Protein AF-A0A946DHU1-F1 (afdb_monomer_lite)

Sequence (152 aa):
MKLNQPLNCHCSNDKPILLKGSNPLSPIICIDCKNPVSLENVNITNKLKALLGKWAQIYHSIFTLWSDSIEYKEWAKKQLLDETGEINIEGLELAQQLNESRKIYYWMFQDVSDKNYILPKHCPFCGASLELILNNDFRVCHPCKVAYPDKN

Structure (mmCIF, N/CA/C/O backbone):
data_AF-A0A946DHU1-F1
#
_entry.id   AF-A0A946DHU1-F1
#
loop_
_atom_site.group_PDB
_atom_site.id
_atom_site.type_symbol
_atom_site.label_atom_id
_atom_site.label_alt_id
_atom_site.label_comp_id
_atom_site.label_asym_id
_atom_site.label_entity_id
_atom_site.label_seq_id
_atom_site.pdbx_PDB_ins_code
_atom_site.Cartn_x
_atom_site.Cartn_y
_atom_site.Cartn_z
_atom_site.occupancy
_atom_site.B_iso_or_equiv
_atom_site.auth_seq_id
_atom_site.auth_comp_id
_atom_site.auth_asym_id
_atom_site.auth_atom_id
_atom_site.pdbx_PDB_model_num
ATOM 1 N N . MET A 1 1 ? -20.047 13.718 -19.238 1.00 36.75 1 MET A N 1
ATOM 2 C CA . MET A 1 1 ? -20.186 14.628 -18.081 1.00 36.75 1 MET A CA 1
ATOM 3 C C . MET A 1 1 ? -20.105 13.777 -16.814 1.00 36.75 1 MET A C 1
ATOM 5 O O . MET A 1 1 ? -21.098 13.166 -16.446 1.00 36.75 1 MET A O 1
ATOM 9 N N . LYS A 1 2 ? -18.911 13.587 -16.231 1.00 41.53 2 LYS A N 1
ATOM 10 C CA . LYS A 1 2 ? -18.771 12.843 -14.967 1.00 41.53 2 LYS A CA 1
ATOM 11 C C . LYS A 1 2 ? -18.999 13.841 -13.835 1.00 41.53 2 LYS A C 1
ATOM 13 O O . LYS A 1 2 ? -18.222 14.777 -13.699 1.00 41.53 2 LYS A O 1
ATOM 18 N N . LEU A 1 3 ? -20.103 13.681 -13.106 1.00 45.22 3 LEU A N 1
ATOM 19 C CA . LEU A 1 3 ? -20.374 14.425 -11.876 1.00 45.22 3 LEU A CA 1
ATOM 20 C C . LEU A 1 3 ? -19.160 14.305 -10.946 1.00 45.22 3 LEU A C 1
ATOM 22 O O . LEU A 1 3 ? -18.632 13.207 -10.774 1.00 45.22 3 LEU A O 1
ATOM 26 N N . ASN A 1 4 ? -18.724 15.449 -10.416 1.00 52.00 4 ASN A N 1
ATOM 27 C CA . ASN A 1 4 ? -17.573 15.626 -9.534 1.00 52.00 4 ASN A CA 1
ATOM 28 C C . ASN A 1 4 ? -17.502 14.515 -8.477 1.00 52.00 4 ASN A C 1
ATOM 30 O O . ASN A 1 4 ? -18.245 14.541 -7.496 1.00 52.00 4 ASN A O 1
ATOM 34 N N . GLN A 1 5 ? -16.609 13.542 -8.669 1.00 55.78 5 GLN A N 1
ATOM 35 C CA . GLN A 1 5 ? -16.250 12.643 -7.580 1.00 55.78 5 GLN A CA 1
ATOM 36 C C . GLN A 1 5 ? -15.588 13.496 -6.491 1.00 55.78 5 GLN A C 1
ATOM 38 O O . GLN A 1 5 ? -14.732 14.325 -6.812 1.00 55.78 5 GLN A O 1
ATOM 43 N N . PRO A 1 6 ? -15.997 13.356 -5.221 1.00 58.22 6 PRO A N 1
ATOM 44 C CA . PRO A 1 6 ? -15.388 14.124 -4.150 1.00 58.22 6 PRO A CA 1
ATOM 45 C C . PRO A 1 6 ? -13.895 13.787 -4.072 1.00 58.22 6 PRO A C 1
ATOM 47 O O . PRO A 1 6 ? -13.517 12.622 -4.145 1.00 58.22 6 PRO A O 1
ATOM 50 N N . LEU A 1 7 ? -13.052 14.811 -3.898 1.00 76.50 7 LEU A N 1
ATOM 51 C CA . LEU A 1 7 ? -11.594 14.663 -3.753 1.00 76.50 7 LEU A CA 1
ATOM 52 C C . LEU A 1 7 ? -11.201 13.820 -2.525 1.00 76.50 7 LEU A C 1
ATOM 54 O O . LEU A 1 7 ? -10.069 13.356 -2.437 1.00 76.50 7 LEU A O 1
ATOM 58 N N . ASN A 1 8 ? -12.142 13.613 -1.597 1.00 84.12 8 ASN A N 1
ATOM 59 C CA . ASN A 1 8 ? -11.964 12.884 -0.349 1.00 84.12 8 ASN A CA 1
ATOM 60 C C . ASN A 1 8 ? -13.051 11.817 -0.149 1.00 84.12 8 ASN A C 1
ATOM 62 O O . ASN A 1 8 ? -14.167 11.896 -0.667 1.00 84.12 8 ASN A O 1
ATOM 66 N N . CYS A 1 9 ? -12.715 10.807 0.645 1.00 91.00 9 CYS A N 1
ATOM 67 C CA . CYS A 1 9 ? -13.627 9.771 1.102 1.00 91.00 9 CYS A CA 1
ATOM 68 C C . CYS A 1 9 ? -14.608 10.300 2.163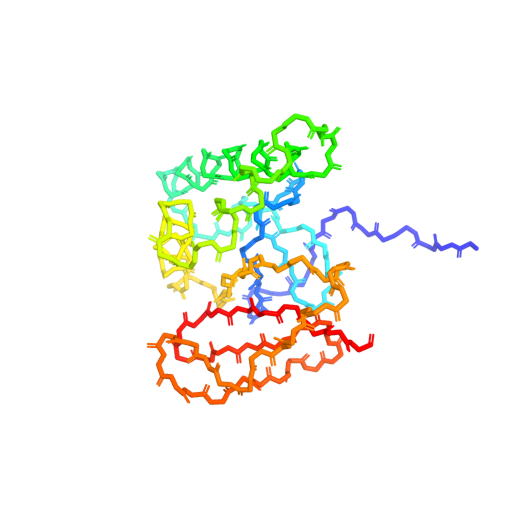 1.00 91.00 9 CYS A C 1
ATOM 70 O O . CYS A 1 9 ? -14.194 10.895 3.158 1.00 91.00 9 CYS A O 1
ATOM 72 N N . HIS A 1 10 ? -15.891 9.965 1.996 1.00 90.31 10 HIS A N 1
ATOM 73 C CA . HIS A 1 10 ? -16.962 10.185 2.982 1.00 90.31 10 HIS A CA 1
ATOM 74 C C . HIS A 1 10 ? -17.609 8.880 3.478 1.00 90.31 10 HIS A C 1
ATOM 76 O O . HIS A 1 10 ? -18.614 8.912 4.184 1.00 90.31 10 HIS A O 1
ATOM 82 N N . CYS A 1 11 ? -17.059 7.721 3.104 1.00 90.69 11 CYS A N 1
ATOM 83 C CA . CYS A 1 11 ? -17.512 6.436 3.626 1.00 90.69 11 CYS A CA 1
ATOM 84 C C . CYS A 1 11 ? -17.291 6.350 5.141 1.00 90.69 11 CYS A C 1
ATOM 86 O O . CYS A 1 11 ? -16.332 6.911 5.676 1.00 90.69 11 CYS A O 1
ATOM 88 N N . SER A 1 12 ? -18.156 5.596 5.812 1.00 88.62 12 SER A N 1
ATOM 89 C CA . SER A 1 12 ? -18.083 5.332 7.246 1.00 88.62 12 SER A CA 1
ATOM 90 C C . SER A 1 12 ? -16.782 4.619 7.651 1.00 88.62 12 SER A C 1
ATOM 92 O O . SER A 1 12 ? -16.106 3.978 6.841 1.00 88.62 12 SER A O 1
ATOM 94 N N . ASN A 1 13 ? -16.403 4.759 8.925 1.00 85.88 13 ASN A N 1
ATOM 95 C CA . ASN A 1 13 ? -15.126 4.256 9.446 1.00 85.88 13 ASN A CA 1
ATOM 96 C C . ASN A 1 13 ? -15.053 2.724 9.574 1.00 85.88 13 ASN A C 1
ATOM 98 O O . ASN A 1 13 ? -13.959 2.188 9.708 1.00 85.88 13 ASN A O 1
ATOM 102 N N . ASP A 1 14 ? -16.178 2.015 9.483 1.00 88.19 14 ASP A N 1
ATOM 103 C CA . ASP A 1 14 ? -16.242 0.550 9.388 1.00 88.19 14 ASP A CA 1
ATOM 104 C C . ASP A 1 14 ? -15.769 0.027 8.020 1.00 88.19 14 ASP A C 1
ATOM 106 O O . ASP A 1 14 ? -15.369 -1.134 7.898 1.00 88.19 14 ASP A O 1
ATOM 110 N N . LYS A 1 15 ? -15.774 0.878 6.983 1.00 91.06 15 LYS A N 1
ATOM 111 C CA . LYS A 1 15 ? -15.318 0.489 5.648 1.00 91.06 15 LYS A CA 1
ATOM 112 C C . LYS A 1 15 ? -13.810 0.292 5.624 1.00 91.06 15 LYS A C 1
ATOM 114 O O . LYS A 1 15 ? -13.083 1.189 6.072 1.00 91.06 15 LYS A O 1
ATOM 119 N N . PRO A 1 16 ? -13.317 -0.823 5.064 1.00 93.31 16 PRO A N 1
ATOM 120 C CA . PRO A 1 16 ? -11.894 -1.079 5.027 1.00 93.31 16 PRO A CA 1
ATOM 121 C C . PRO A 1 16 ? -11.170 -0.093 4.102 1.00 93.31 16 PRO A C 1
ATOM 123 O O . PRO A 1 16 ? -11.741 0.482 3.169 1.00 93.31 16 PRO A O 1
ATOM 126 N N . ILE A 1 17 ? -9.892 0.107 4.386 1.00 94.81 17 ILE A N 1
ATOM 127 C CA .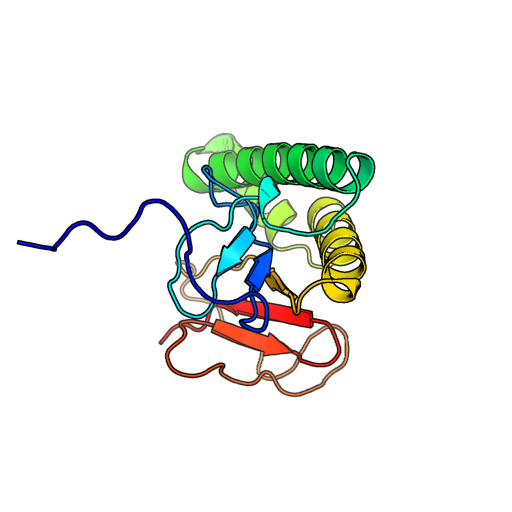 ILE A 1 17 ? -8.995 1.009 3.659 1.00 94.81 17 ILE A CA 1
ATOM 128 C C . ILE A 1 17 ? -7.758 0.253 3.165 1.00 94.81 17 ILE A C 1
ATOM 130 O O . ILE A 1 17 ? -7.449 -0.842 3.634 1.00 94.81 17 ILE A O 1
ATOM 134 N N . LEU A 1 18 ? -7.052 0.840 2.207 1.00 96.19 18 LEU A N 1
ATOM 135 C CA . LEU A 1 18 ? -5.747 0.401 1.729 1.00 96.19 18 LEU A CA 1
ATOM 136 C C . LEU A 1 18 ? -4.684 1.392 2.176 1.00 96.19 18 LEU A C 1
ATOM 138 O O . LEU A 1 18 ? -4.880 2.596 2.022 1.00 96.19 18 LEU A O 1
ATOM 142 N N . LEU A 1 19 ? -3.550 0.883 2.638 1.00 97.38 19 LEU A N 1
ATOM 143 C CA . LEU A 1 19 ? -2.308 1.633 2.722 1.00 97.38 19 LEU A CA 1
ATOM 144 C C . LEU A 1 19 ? -1.556 1.470 1.395 1.00 97.38 19 LEU A C 1
ATOM 146 O O . LEU A 1 19 ? -1.035 0.396 1.110 1.00 97.38 19 LEU A O 1
ATOM 150 N N . LYS A 1 20 ? -1.534 2.517 0.569 1.00 95.94 20 LYS A N 1
ATOM 151 C CA . LYS A 1 20 ? -0.952 2.543 -0.777 1.00 95.94 20 LYS A CA 1
ATOM 152 C C . LYS A 1 20 ? -0.093 3.794 -0.957 1.00 95.94 20 LYS A C 1
ATOM 154 O O . LYS A 1 20 ? -0.602 4.868 -1.268 1.00 95.94 20 LYS A O 1
ATOM 159 N N . GLY A 1 21 ? 1.222 3.639 -0.809 1.00 93.81 21 GLY A N 1
ATOM 160 C CA . GLY A 1 21 ? 2.176 4.755 -0.815 1.00 93.81 21 GLY A CA 1
ATOM 161 C C . GLY A 1 21 ? 2.346 5.447 -2.171 1.00 93.81 21 GLY A C 1
ATOM 162 O O . GLY A 1 21 ? 2.904 6.534 -2.239 1.00 93.81 21 GLY A O 1
ATOM 163 N N . SER A 1 22 ? 1.848 4.858 -3.262 1.00 93.25 22 SER A N 1
ATOM 164 C CA . SER A 1 22 ? 1.959 5.456 -4.597 1.00 93.25 22 SER A CA 1
ATOM 165 C C . SER A 1 22 ? 1.003 6.635 -4.828 1.00 93.25 22 SER A C 1
ATOM 167 O O . SER A 1 22 ? 1.133 7.317 -5.841 1.00 93.25 22 SER A O 1
ATOM 169 N N . ASN A 1 23 ? 0.009 6.858 -3.959 1.00 90.56 23 ASN A N 1
ATOM 170 C CA . ASN A 1 23 ? -0.966 7.932 -4.145 1.00 90.56 23 ASN A CA 1
ATOM 171 C C . ASN A 1 23 ? -0.440 9.261 -3.559 1.00 90.56 23 ASN A C 1
ATOM 173 O O . ASN A 1 23 ? -0.168 9.322 -2.361 1.00 90.56 23 ASN A O 1
ATOM 177 N N . PRO A 1 24 ? -0.346 10.334 -4.367 1.00 85.50 24 PRO A N 1
ATOM 178 C CA . PRO A 1 24 ? 0.257 11.596 -3.939 1.00 85.50 24 PRO A CA 1
ATOM 179 C C . PRO A 1 24 ? -0.612 12.422 -2.976 1.00 85.50 24 PRO A C 1
ATOM 181 O O . PRO A 1 24 ? -0.094 13.314 -2.313 1.00 85.50 24 PRO A O 1
ATOM 184 N N . LEU A 1 25 ? -1.926 12.175 -2.905 1.00 87.81 25 LEU A N 1
ATOM 185 C CA . LEU A 1 25 ? -2.847 12.957 -2.066 1.00 87.81 25 LEU A CA 1
ATOM 186 C C . LEU A 1 25 ? -2.961 12.400 -0.647 1.00 87.81 25 LEU A C 1
ATOM 188 O O . LEU A 1 25 ? -3.067 13.152 0.318 1.00 87.81 25 LEU A O 1
ATOM 192 N N . SER A 1 26 ? -2.984 11.076 -0.520 1.00 91.75 26 SER A N 1
ATOM 193 C CA . SER A 1 26 ? -2.976 10.382 0.765 1.00 91.75 26 SER A CA 1
ATOM 194 C C . SER A 1 26 ? -2.508 8.950 0.557 1.00 91.75 26 SER A C 1
ATOM 196 O O . SER A 1 26 ? -2.990 8.296 -0.372 1.00 91.75 26 SER A O 1
ATOM 198 N N . PRO A 1 27 ? -1.667 8.408 1.452 1.00 95.12 27 PRO A N 1
ATOM 199 C CA . PRO A 1 27 ? -1.315 6.998 1.417 1.00 95.12 27 PRO A CA 1
ATOM 200 C C . PRO A 1 27 ? -2.479 6.085 1.826 1.00 95.12 27 PRO A C 1
ATOM 202 O O . PRO A 1 27 ? -2.345 4.872 1.723 1.00 95.12 27 PRO A O 1
ATOM 205 N N . ILE A 1 28 ? -3.608 6.619 2.307 1.00 95.19 28 ILE A N 1
ATOM 206 C CA . ILE A 1 28 ? -4.768 5.821 2.712 1.00 95.19 28 ILE A CA 1
ATOM 207 C C . ILE A 1 28 ? -5.907 5.993 1.711 1.00 95.19 28 ILE A C 1
ATOM 209 O O . ILE A 1 28 ? -6.408 7.099 1.515 1.00 95.19 28 ILE A O 1
ATOM 213 N N . ILE A 1 29 ? -6.370 4.886 1.132 1.00 94.38 29 ILE A N 1
ATOM 214 C CA . ILE A 1 29 ? -7.431 4.858 0.118 1.00 94.38 29 ILE A CA 1
ATOM 215 C C . ILE A 1 29 ? -8.623 4.058 0.631 1.00 94.38 29 ILE A C 1
ATOM 217 O O . ILE A 1 29 ? -8.463 2.949 1.133 1.00 94.38 29 ILE A O 1
ATOM 221 N N . CYS A 1 30 ? -9.836 4.582 0.491 1.00 93.44 30 CYS A N 1
ATOM 222 C CA . CYS A 1 30 ? -11.037 3.810 0.799 1.00 93.44 30 CYS A CA 1
ATOM 223 C C . CYS A 1 30 ? -11.249 2.705 -0.236 1.00 93.44 30 CYS A C 1
ATOM 225 O O . CYS A 1 30 ? -11.224 2.972 -1.436 1.00 93.44 30 CYS A O 1
ATOM 227 N N . ILE A 1 31 ? -11.503 1.478 0.221 1.00 93.38 31 ILE A N 1
ATOM 228 C CA . ILE A 1 31 ? -11.771 0.354 -0.683 1.00 93.38 31 ILE A CA 1
ATOM 229 C C . ILE A 1 31 ? -13.078 0.566 -1.457 1.00 93.38 31 ILE A C 1
ATOM 231 O O . ILE A 1 31 ? -13.104 0.348 -2.664 1.00 93.38 31 ILE A O 1
ATOM 235 N N . ASP A 1 32 ? -14.125 1.063 -0.795 1.00 91.56 32 ASP A N 1
ATOM 236 C CA . ASP A 1 32 ? -15.456 1.201 -1.395 1.00 91.56 32 ASP A CA 1
ATOM 237 C C . ASP A 1 32 ? -15.515 2.345 -2.425 1.00 91.56 32 ASP A C 1
ATOM 239 O O . ASP A 1 32 ? -15.937 2.136 -3.560 1.00 91.56 32 ASP A O 1
ATOM 243 N N . CYS A 1 33 ? -15.094 3.562 -2.052 1.00 92.19 33 CYS A N 1
ATOM 244 C CA . CYS A 1 33 ? -15.205 4.736 -2.934 1.00 92.19 33 CYS A CA 1
ATOM 245 C C . CYS A 1 33 ? -13.938 5.075 -3.725 1.00 92.19 33 CYS A C 1
ATOM 247 O O . CYS A 1 33 ? -13.977 5.993 -4.539 1.00 92.19 33 CYS A O 1
ATOM 249 N N . LYS A 1 34 ? -12.820 4.376 -3.484 1.00 91.38 34 LYS A N 1
ATOM 250 C CA . LYS A 1 34 ? -11.514 4.588 -4.143 1.00 91.38 34 LYS A CA 1
ATOM 251 C C . LYS A 1 34 ? -10.879 5.967 -3.935 1.00 91.38 34 LYS A C 1
ATOM 253 O O . LYS A 1 34 ? -9.825 6.241 -4.505 1.00 91.38 34 LYS A O 1
ATOM 258 N N . ASN A 1 35 ? -11.467 6.807 -3.087 1.00 92.75 35 ASN A N 1
ATOM 259 C CA . ASN A 1 35 ? -10.958 8.145 -2.815 1.00 92.75 35 ASN A CA 1
ATOM 260 C C . ASN A 1 35 ? -9.959 8.155 -1.645 1.00 92.75 35 ASN A C 1
ATOM 262 O O . ASN A 1 35 ? -10.062 7.314 -0.739 1.00 92.75 35 ASN A O 1
ATOM 266 N N . PRO A 1 36 ? -9.038 9.136 -1.625 1.00 93.69 36 PRO A N 1
ATOM 267 C CA . PRO A 1 36 ? -8.172 9.422 -0.486 1.00 93.69 36 PRO A CA 1
ATOM 268 C C . PRO A 1 36 ? -8.955 9.590 0.819 1.00 93.69 36 PRO A C 1
ATOM 270 O O . PRO A 1 36 ? -9.965 10.294 0.879 1.00 93.69 36 PRO A O 1
ATOM 273 N N . VAL A 1 37 ? -8.480 8.960 1.887 1.00 92.31 37 VAL A N 1
ATOM 274 C CA . VAL A 1 37 ? -8.967 9.188 3.249 1.00 92.31 37 VAL A CA 1
ATOM 275 C C . VAL A 1 37 ? -8.068 10.227 3.904 1.00 92.31 37 VAL A C 1
ATOM 277 O O . VAL A 1 37 ? -6.844 10.080 3.915 1.00 92.31 37 VAL A O 1
ATOM 280 N N . SER A 1 38 ? -8.678 11.273 4.463 1.00 86.75 38 SER A N 1
ATOM 281 C CA . SER A 1 38 ? -7.954 12.259 5.264 1.00 86.75 38 SER A CA 1
ATOM 282 C C . SER A 1 38 ? -7.409 11.603 6.530 1.00 86.75 38 SER A C 1
ATOM 284 O O . SER A 1 38 ? -8.172 10.995 7.285 1.00 86.75 38 SER A O 1
ATOM 286 N N . LEU A 1 39 ? -6.110 11.767 6.788 1.00 80.56 39 LEU A N 1
ATOM 287 C CA . LEU A 1 39 ? -5.473 11.284 8.017 1.00 80.56 39 LEU A CA 1
ATOM 288 C C . LEU A 1 39 ? -6.042 11.958 9.270 1.00 80.56 39 LEU A C 1
ATOM 290 O O . LEU A 1 39 ? -5.983 11.377 10.349 1.00 80.56 39 LEU A O 1
ATOM 294 N N . GLU A 1 40 ? -6.641 13.143 9.133 1.00 79.88 40 GLU A N 1
ATOM 295 C CA . GLU A 1 40 ? -7.324 13.820 10.240 1.00 79.88 40 GLU A CA 1
ATOM 296 C C . GLU A 1 40 ? -8.598 13.100 10.683 1.00 79.88 40 GLU A C 1
ATOM 298 O O . GLU A 1 40 ? -8.978 13.181 11.847 1.00 79.88 40 GLU A O 1
ATOM 303 N N . ASN A 1 41 ? -9.220 12.335 9.784 1.00 75.38 41 ASN A N 1
ATOM 304 C CA . ASN A 1 41 ? -10.419 11.556 10.089 1.00 75.38 41 ASN A CA 1
ATOM 305 C C . ASN A 1 41 ? -10.087 10.165 10.654 1.00 75.38 41 ASN A C 1
ATOM 307 O O . ASN A 1 41 ? -10.994 9.412 11.016 1.00 75.38 41 ASN A O 1
ATOM 311 N N . VAL A 1 42 ? -8.802 9.801 10.704 1.00 79.12 42 VAL A N 1
ATOM 312 C CA . VAL A 1 42 ? -8.334 8.535 11.267 1.00 79.12 42 VAL A CA 1
ATOM 313 C C . VAL A 1 42 ? -7.916 8.780 12.714 1.00 79.12 42 VAL A C 1
ATOM 315 O O . VAL A 1 42 ? -7.072 9.629 12.997 1.00 79.12 42 VAL A O 1
ATOM 318 N N . ASN A 1 43 ? -8.505 8.025 13.642 1.00 83.94 43 ASN A N 1
ATOM 319 C CA . ASN A 1 43 ? -8.195 8.126 15.066 1.00 83.94 43 ASN A CA 1
ATOM 320 C C . ASN A 1 43 ? -6.838 7.470 15.380 1.00 83.94 43 ASN A C 1
ATOM 322 O O . ASN A 1 43 ? -6.783 6.314 15.804 1.00 83.94 43 ASN A O 1
ATOM 326 N N . ILE A 1 44 ? -5.749 8.187 15.092 1.00 88.75 44 ILE A N 1
ATOM 327 C CA . ILE A 1 44 ? -4.361 7.744 15.271 1.00 88.75 44 ILE A CA 1
ATOM 328 C C . ILE A 1 44 ? -3.509 8.846 15.900 1.00 88.75 44 ILE A C 1
ATOM 330 O O . ILE A 1 44 ? -3.791 10.038 15.768 1.00 88.75 44 ILE A O 1
ATOM 334 N N . THR A 1 45 ? -2.434 8.441 16.574 1.00 92.31 45 THR A N 1
ATOM 335 C CA . THR A 1 45 ? -1.527 9.376 17.249 1.00 92.31 45 THR A CA 1
ATOM 336 C C . THR A 1 45 ? -0.774 10.262 16.252 1.00 92.31 45 THR A C 1
ATOM 338 O O . THR A 1 45 ? -0.464 9.847 15.135 1.00 92.31 45 THR A O 1
ATOM 341 N N . ASN A 1 46 ? -0.385 11.470 16.678 1.00 92.44 46 ASN A N 1
ATOM 342 C CA . ASN A 1 46 ? 0.448 12.364 15.859 1.00 92.44 46 ASN A CA 1
ATOM 343 C C . ASN A 1 46 ? 1.796 11.729 15.480 1.00 92.44 46 ASN A C 1
ATOM 345 O O . ASN A 1 46 ? 2.307 11.972 14.390 1.00 92.44 46 ASN A O 1
ATOM 349 N N . LYS A 1 47 ? 2.347 10.873 16.352 1.00 94.50 47 LYS A N 1
ATOM 350 C CA . LYS A 1 47 ? 3.555 10.095 16.054 1.00 94.50 47 LYS A CA 1
ATOM 351 C C . LYS A 1 47 ? 3.324 9.160 14.865 1.00 94.50 47 LYS A C 1
ATOM 353 O O . LYS A 1 47 ? 4.128 9.160 13.940 1.00 94.50 47 LYS A O 1
ATOM 358 N N . LEU A 1 48 ? 2.220 8.408 14.864 1.00 93.88 48 LEU A N 1
ATOM 359 C CA . LEU A 1 48 ? 1.886 7.505 13.762 1.00 93.88 48 L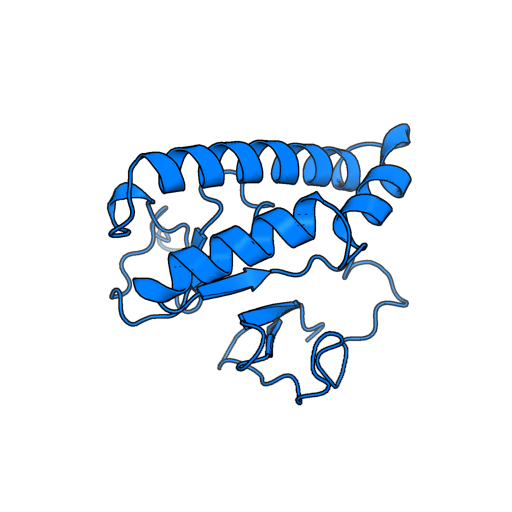EU A CA 1
ATOM 360 C C . LEU A 1 48 ? 1.584 8.274 12.468 1.00 93.88 48 LEU A C 1
ATOM 362 O O . LEU A 1 48 ? 2.051 7.865 11.410 1.00 93.88 48 LEU A O 1
ATOM 366 N N . LYS A 1 49 ? 0.898 9.426 12.545 1.00 93.44 49 LYS A N 1
ATOM 367 C CA . LYS A 1 49 ? 0.704 10.325 11.389 1.00 93.44 49 LYS A CA 1
ATOM 368 C C . LYS A 1 49 ? 2.038 10.763 10.775 1.00 93.44 49 LYS A C 1
ATOM 370 O O . LYS A 1 49 ? 2.190 10.714 9.558 1.00 93.44 49 LYS A O 1
ATOM 375 N N . ALA A 1 50 ? 3.006 11.161 11.603 1.00 94.31 50 ALA A N 1
ATOM 376 C CA . ALA A 1 50 ? 4.323 11.591 11.137 1.00 94.31 50 ALA A CA 1
ATOM 377 C C . ALA A 1 50 ? 5.117 10.447 10.481 1.00 94.31 50 ALA A C 1
ATOM 379 O O . ALA A 1 50 ? 5.692 10.642 9.411 1.00 94.31 50 ALA A O 1
ATOM 380 N N . LEU A 1 51 ? 5.110 9.253 11.087 1.00 96.56 51 LEU A N 1
ATOM 381 C CA . LEU A 1 51 ? 5.746 8.061 10.513 1.00 96.56 51 LEU A CA 1
ATOM 382 C C . LEU A 1 51 ? 5.114 7.686 9.169 1.00 96.56 51 LEU A C 1
ATOM 384 O O . LEU A 1 51 ? 5.821 7.512 8.182 1.00 96.56 51 LEU A O 1
ATOM 388 N N . LEU A 1 52 ? 3.782 7.663 9.109 1.00 95.62 52 LEU A N 1
ATOM 389 C CA . LEU A 1 52 ? 3.032 7.384 7.890 1.00 95.62 52 LEU A CA 1
ATOM 390 C C . LEU A 1 52 ? 3.336 8.393 6.775 1.00 95.62 52 LEU A C 1
ATOM 392 O O . LEU A 1 52 ? 3.517 7.996 5.626 1.00 95.62 52 LEU A O 1
ATOM 396 N N . GLY A 1 53 ? 3.412 9.685 7.104 1.00 94.19 53 GLY A N 1
ATOM 397 C CA . GLY A 1 53 ? 3.763 10.734 6.147 1.00 94.19 53 GLY A CA 1
ATOM 398 C C . GLY A 1 53 ? 5.177 10.567 5.588 1.00 94.19 53 GLY A C 1
ATOM 399 O O . GLY A 1 53 ? 5.369 10.642 4.375 1.00 94.19 53 GLY A O 1
ATOM 400 N N . LYS A 1 54 ? 6.156 10.272 6.454 1.00 96.75 54 LYS A N 1
ATOM 401 C CA . LYS A 1 54 ? 7.542 10.013 6.041 1.00 96.75 54 LYS A CA 1
ATOM 402 C C . LYS A 1 54 ? 7.631 8.789 5.128 1.00 96.75 54 LYS A C 1
ATOM 404 O O . LYS A 1 54 ? 8.204 8.884 4.044 1.00 96.75 54 LYS A O 1
ATOM 409 N N . TRP A 1 55 ? 7.041 7.670 5.546 1.00 98.19 55 TRP A N 1
ATOM 410 C CA . TRP A 1 55 ? 6.998 6.446 4.751 1.00 98.19 55 TRP A CA 1
ATOM 411 C C . TRP A 1 55 ? 6.360 6.695 3.379 1.00 98.19 55 TRP A C 1
ATOM 413 O O . TRP A 1 55 ? 6.933 6.333 2.355 1.00 98.19 55 TRP A O 1
ATOM 423 N N . ALA A 1 56 ? 5.217 7.390 3.338 1.00 97.12 56 ALA A N 1
ATOM 424 C CA . ALA A 1 56 ? 4.516 7.696 2.095 1.00 97.12 56 ALA A CA 1
ATOM 425 C C . ALA A 1 56 ? 5.363 8.550 1.145 1.00 97.12 56 ALA A C 1
ATOM 427 O O . ALA A 1 56 ? 5.389 8.289 -0.053 1.00 97.12 56 ALA A O 1
ATOM 428 N N . GLN A 1 57 ? 6.093 9.537 1.671 1.00 96.94 57 GLN A N 1
ATOM 429 C CA . GLN A 1 57 ? 6.992 10.370 0.876 1.00 96.94 57 GLN A CA 1
ATOM 430 C C . GLN A 1 57 ? 8.129 9.548 0.250 1.00 96.94 57 GLN A C 1
ATOM 432 O O . GLN A 1 57 ? 8.424 9.709 -0.937 1.00 96.94 57 GLN A O 1
ATOM 437 N N . ILE A 1 58 ? 8.756 8.658 1.025 1.00 98.19 58 ILE A N 1
ATOM 438 C CA . ILE A 1 58 ? 9.824 7.776 0.533 1.00 98.19 58 ILE A CA 1
ATOM 439 C C . ILE A 1 58 ? 9.261 6.815 -0.516 1.00 98.19 58 ILE A C 1
ATOM 441 O O . ILE A 1 58 ? 9.788 6.745 -1.626 1.00 98.19 58 ILE A O 1
ATOM 445 N N . TYR A 1 59 ? 8.158 6.134 -0.201 1.00 98.56 59 TYR A N 1
ATOM 446 C CA . TYR A 1 59 ? 7.498 5.205 -1.112 1.00 98.56 59 TYR A CA 1
ATOM 447 C C . TYR A 1 59 ? 7.141 5.888 -2.430 1.00 98.56 59 TYR A C 1
ATOM 449 O O . TYR A 1 59 ? 7.460 5.373 -3.499 1.00 98.56 59 TYR A O 1
ATOM 457 N N . HIS A 1 60 ? 6.498 7.057 -2.369 1.00 97.56 60 HIS A N 1
ATOM 458 C CA . HIS A 1 60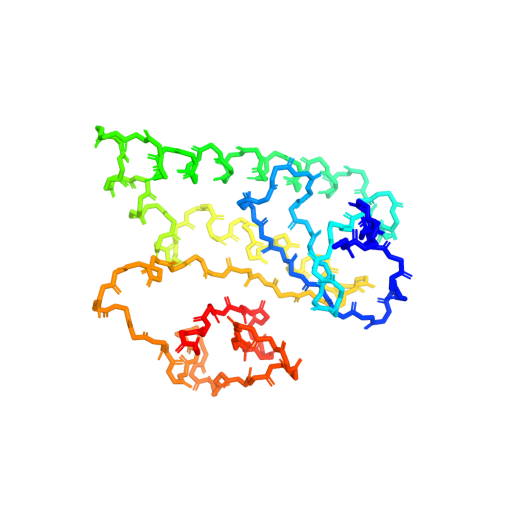 ? 6.114 7.810 -3.556 1.00 97.56 60 HIS A CA 1
ATOM 459 C C . HIS A 1 60 ? 7.338 8.213 -4.383 1.00 97.56 60 HIS A C 1
ATOM 461 O O . HIS A 1 60 ? 7.303 8.107 -5.601 1.00 97.56 60 HIS A O 1
ATOM 467 N N . SER A 1 61 ? 8.448 8.587 -3.741 1.00 97.75 61 SER A N 1
ATOM 468 C CA . SER A 1 61 ? 9.694 8.911 -4.447 1.00 97.75 61 SER A CA 1
ATOM 469 C C . SER A 1 61 ? 10.242 7.702 -5.212 1.00 97.75 61 SER A C 1
ATOM 471 O O . SER A 1 61 ? 10.606 7.826 -6.380 1.00 97.75 61 SER A O 1
ATOM 473 N N . ILE A 1 62 ? 10.247 6.516 -4.594 1.00 98.44 62 ILE A N 1
ATOM 474 C CA . ILE A 1 62 ? 10.650 5.266 -5.258 1.00 98.44 62 ILE A CA 1
ATOM 475 C C . ILE A 1 62 ? 9.674 4.933 -6.395 1.00 98.44 62 ILE A C 1
ATOM 477 O O . ILE A 1 62 ? 10.100 4.586 -7.493 1.00 98.44 62 ILE A O 1
ATOM 481 N N . PHE A 1 63 ? 8.369 5.083 -6.168 1.00 97.88 63 PHE A N 1
ATOM 482 C CA . PHE A 1 63 ? 7.350 4.861 -7.189 1.00 97.88 63 PHE A CA 1
ATOM 483 C C . PHE A 1 63 ? 7.536 5.777 -8.405 1.00 97.88 63 PHE A C 1
ATOM 485 O O . PHE A 1 63 ? 7.507 5.287 -9.529 1.00 97.88 63 PHE A O 1
ATOM 492 N N . THR A 1 64 ? 7.802 7.066 -8.195 1.00 97.38 64 THR A N 1
ATOM 493 C CA . THR A 1 64 ? 8.091 8.028 -9.267 1.00 97.38 64 THR A CA 1
ATOM 494 C C . THR A 1 64 ? 9.371 7.668 -10.022 1.00 97.38 64 THR A C 1
ATOM 496 O O . THR A 1 64 ? 9.412 7.756 -11.246 1.00 97.38 64 THR A O 1
ATOM 499 N N . LEU A 1 65 ? 10.415 7.191 -9.331 1.00 98.25 65 LEU A N 1
ATOM 500 C CA . LEU A 1 65 ? 11.615 6.677 -10.003 1.00 98.25 65 LEU A CA 1
ATOM 501 C C . LEU A 1 65 ? 11.302 5.450 -10.869 1.00 98.25 65 LEU A C 1
ATOM 503 O O . LEU A 1 65 ? 11.845 5.322 -11.961 1.00 98.25 65 LEU A O 1
ATOM 507 N N . TRP A 1 66 ? 10.415 4.562 -10.422 1.00 97.69 66 TRP A N 1
ATOM 508 C CA . TRP A 1 66 ? 9.968 3.430 -11.232 1.00 97.69 66 TRP A CA 1
ATOM 509 C C . TRP A 1 66 ? 9.130 3.863 -12.446 1.00 97.69 66 TRP A C 1
ATOM 511 O O . TRP A 1 66 ? 9.312 3.325 -13.543 1.00 97.69 66 TRP A O 1
ATOM 521 N N . SER A 1 67 ? 8.205 4.807 -12.270 1.00 96.19 67 SER A N 1
ATOM 522 C CA . SER A 1 67 ? 7.267 5.187 -13.328 1.00 96.19 67 SER A CA 1
ATOM 523 C C . SER A 1 67 ? 7.894 6.103 -14.378 1.00 96.19 67 SER A C 1
ATOM 525 O O . SER A 1 67 ? 7.656 5.899 -15.570 1.00 96.19 67 SER A O 1
ATOM 527 N N . ASP A 1 68 ? 8.725 7.058 -13.950 1.00 96.50 68 ASP A N 1
ATOM 528 C CA . ASP A 1 68 ? 9.094 8.220 -14.767 1.00 96.50 68 ASP A CA 1
ATOM 529 C C . ASP A 1 68 ? 10.595 8.278 -15.098 1.00 96.50 68 ASP A C 1
ATOM 531 O O . ASP A 1 68 ? 11.004 9.022 -15.992 1.00 96.50 68 ASP A O 1
ATOM 535 N N . SER A 1 69 ? 11.439 7.498 -14.413 1.00 96.69 69 SER A N 1
ATOM 536 C CA . SER A 1 69 ? 12.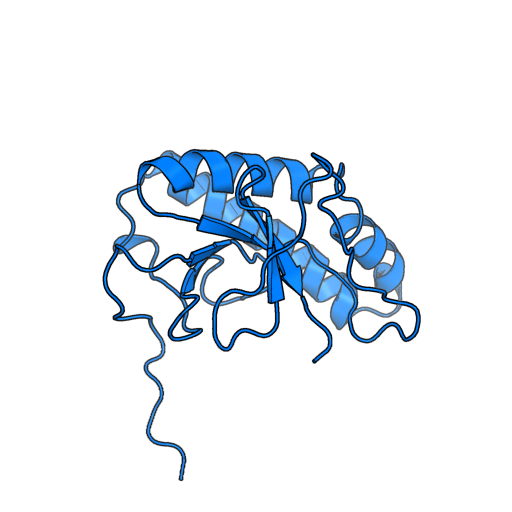872 7.428 -14.727 1.00 96.69 69 SER A CA 1
ATOM 537 C C . SER A 1 69 ? 13.165 6.390 -15.809 1.00 96.69 69 SER A C 1
ATOM 539 O O . SER A 1 69 ? 12.509 5.356 -15.897 1.00 96.69 69 SER A O 1
ATOM 541 N N . ILE A 1 70 ? 14.210 6.632 -16.605 1.00 95.88 70 ILE A N 1
ATOM 542 C CA . ILE A 1 70 ? 14.825 5.599 -17.453 1.00 95.88 70 ILE A CA 1
ATOM 543 C C . ILE A 1 70 ? 15.937 4.886 -16.672 1.00 95.88 70 ILE A C 1
ATOM 545 O O . ILE A 1 70 ? 15.980 3.661 -16.638 1.00 95.88 70 ILE A O 1
ATOM 549 N N . GLU A 1 71 ? 16.814 5.650 -16.016 1.00 97.81 71 GLU A N 1
ATOM 550 C CA . GLU A 1 71 ? 18.018 5.137 -15.349 1.00 97.81 71 GLU A CA 1
ATOM 551 C C . GLU A 1 71 ? 17.704 4.348 -14.071 1.00 97.81 71 GLU A C 1
ATOM 553 O O . GLU A 1 71 ? 18.253 3.269 -13.851 1.00 97.81 71 GLU A O 1
ATOM 558 N N . TYR A 1 72 ? 16.783 4.846 -13.241 1.00 98.00 72 TYR A N 1
ATOM 559 C CA . TYR A 1 72 ? 16.506 4.262 -11.922 1.00 98.00 72 TYR A CA 1
ATOM 560 C C . TYR A 1 72 ? 15.335 3.281 -11.908 1.00 98.00 72 TYR A C 1
ATOM 562 O O . TYR A 1 72 ? 15.032 2.704 -10.862 1.00 98.00 72 TYR A O 1
ATOM 570 N N . LYS A 1 73 ? 14.693 3.052 -13.058 1.00 97.50 73 LYS A N 1
ATOM 571 C CA . LYS A 1 73 ? 13.457 2.272 -13.158 1.00 97.50 73 LYS A CA 1
ATOM 572 C C . LYS A 1 73 ? 13.576 0.867 -12.587 1.00 97.50 73 LYS A C 1
ATOM 574 O O . LYS A 1 73 ? 12.763 0.466 -11.759 1.00 97.50 73 LYS A O 1
ATOM 579 N N . GLU A 1 74 ? 14.596 0.126 -13.010 1.00 97.06 74 GLU A N 1
ATOM 580 C CA . GLU A 1 74 ? 14.787 -1.267 -12.593 1.00 97.06 74 GLU A CA 1
ATOM 581 C C . GLU A 1 74 ? 15.214 -1.381 -11.131 1.00 97.06 74 GLU A C 1
ATOM 583 O O . GLU A 1 74 ? 14.793 -2.299 -10.427 1.00 97.06 74 GLU A O 1
ATOM 588 N N . TRP A 1 75 ? 16.019 -0.433 -10.646 1.00 97.88 75 TRP A N 1
ATOM 589 C CA . TRP A 1 75 ? 16.355 -0.360 -9.227 1.00 97.88 75 TRP A CA 1
ATOM 590 C C . TRP A 1 75 ? 15.094 -0.118 -8.390 1.00 97.88 75 TRP A C 1
ATOM 592 O O . TRP A 1 75 ? 14.822 -0.883 -7.466 1.00 97.88 75 TRP A O 1
ATOM 602 N N . ALA A 1 76 ? 14.284 0.874 -8.759 1.00 98.38 76 ALA A N 1
ATOM 603 C CA . ALA A 1 76 ? 13.056 1.211 -8.051 1.00 98.38 76 ALA A CA 1
ATOM 604 C C . ALA A 1 76 ? 12.028 0.071 -8.110 1.00 98.38 76 ALA A C 1
ATOM 606 O O . ALA A 1 76 ? 11.443 -0.276 -7.086 1.00 98.38 76 ALA A O 1
ATOM 607 N N . LYS A 1 77 ? 11.875 -0.587 -9.271 1.00 97.69 77 LYS A N 1
ATOM 608 C CA . LYS A 1 77 ? 11.040 -1.790 -9.426 1.00 97.69 77 LYS A CA 1
ATOM 609 C C . LYS A 1 77 ? 11.444 -2.874 -8.428 1.00 97.69 77 LYS A C 1
ATOM 611 O O . LYS A 1 77 ? 10.577 -3.428 -7.762 1.00 97.69 77 LYS A O 1
ATOM 616 N N . LYS A 1 78 ? 12.746 -3.154 -8.292 1.00 97.62 78 LYS A N 1
ATOM 617 C CA . LYS A 1 78 ? 13.257 -4.139 -7.324 1.00 97.62 78 LYS A CA 1
ATOM 618 C C . LYS A 1 78 ? 12.923 -3.756 -5.884 1.00 97.62 78 LYS A C 1
ATOM 620 O O . LYS A 1 78 ? 12.470 -4.619 -5.148 1.00 97.62 78 LYS A O 1
ATOM 625 N N . GLN A 1 79 ? 13.092 -2.485 -5.507 1.00 98.38 79 GLN A N 1
ATOM 626 C CA . GLN A 1 79 ? 12.748 -2.022 -4.155 1.00 98.38 79 GLN A CA 1
ATOM 627 C C . GLN A 1 79 ? 11.256 -2.199 -3.846 1.00 98.38 79 GLN A C 1
ATOM 629 O O . GLN A 1 79 ? 10.900 -2.628 -2.756 1.00 98.38 79 GLN A O 1
ATOM 634 N N . LEU A 1 80 ? 10.379 -1.888 -4.807 1.00 97.81 80 LEU A N 1
ATOM 635 C CA . LEU A 1 80 ? 8.930 -1.992 -4.619 1.00 97.81 80 LEU A CA 1
ATOM 636 C C . LEU A 1 80 ? 8.433 -3.446 -4.614 1.00 97.81 80 LEU A C 1
ATOM 638 O O . LEU A 1 80 ? 7.473 -3.747 -3.909 1.00 97.81 80 LEU A O 1
ATOM 642 N N . LEU A 1 81 ? 9.054 -4.333 -5.401 1.00 95.94 81 LEU A N 1
ATOM 643 C CA . LEU A 1 81 ? 8.679 -5.751 -5.506 1.00 95.94 81 LEU A CA 1
ATOM 644 C C . LEU A 1 81 ? 9.248 -6.633 -4.388 1.00 95.94 81 LEU A C 1
ATOM 646 O O . LEU A 1 81 ? 8.740 -7.734 -4.187 1.00 95.94 81 LEU A O 1
ATOM 650 N N . ASP A 1 82 ? 10.307 -6.201 -3.701 1.00 95.81 82 ASP A N 1
ATOM 651 C CA . ASP A 1 82 ? 10.900 -6.972 -2.609 1.00 95.81 82 ASP A CA 1
ATOM 652 C C . ASP A 1 82 ? 9.982 -6.953 -1.384 1.00 95.81 82 ASP A C 1
ATOM 654 O O . ASP A 1 82 ? 9.993 -6.020 -0.584 1.00 95.81 82 ASP A O 1
ATOM 658 N N . GLU A 1 83 ? 9.184 -8.005 -1.227 1.00 93.38 83 GLU A N 1
ATOM 659 C CA . GLU A 1 83 ? 8.241 -8.188 -0.118 1.00 93.38 83 GLU A CA 1
ATOM 660 C C . GLU A 1 83 ? 8.908 -8.143 1.267 1.00 93.38 83 GLU A C 1
ATOM 662 O O . GLU A 1 83 ? 8.238 -7.876 2.265 1.00 93.38 83 GLU A O 1
ATOM 667 N N . THR A 1 84 ? 10.220 -8.386 1.325 1.00 94.50 84 THR A N 1
ATOM 668 C CA . THR A 1 84 ? 11.050 -8.335 2.537 1.00 94.50 84 THR A CA 1
ATOM 669 C C . THR A 1 84 ? 11.953 -7.102 2.599 1.00 94.50 84 THR A C 1
ATOM 671 O O . THR A 1 84 ? 12.746 -6.957 3.528 1.00 94.50 84 THR A O 1
ATOM 674 N N . GLY A 1 85 ? 11.832 -6.200 1.627 1.00 96.19 85 GLY A N 1
ATOM 675 C CA . GLY A 1 85 ? 12.574 -4.951 1.571 1.00 96.19 85 GLY A CA 1
ATOM 676 C C . GLY A 1 85 ? 12.096 -3.956 2.627 1.00 96.19 85 GLY A C 1
ATOM 677 O O . GLY A 1 85 ? 10.930 -3.953 3.029 1.00 96.19 85 GLY A O 1
ATOM 678 N N . GLU A 1 86 ? 12.997 -3.064 3.041 1.00 97.50 86 GLU A N 1
ATOM 679 C CA . GLU A 1 86 ? 12.774 -2.091 4.122 1.00 97.50 86 GLU A CA 1
ATOM 680 C C . GLU A 1 86 ? 11.480 -1.281 3.936 1.00 97.50 86 GLU A C 1
ATOM 682 O O . GLU A 1 86 ? 10.679 -1.170 4.862 1.00 97.50 86 GLU A O 1
ATOM 687 N N . ILE A 1 87 ? 11.217 -0.796 2.715 1.00 97.81 87 ILE A N 1
ATOM 688 C CA . ILE A 1 87 ? 10.031 0.020 2.418 1.00 97.81 87 ILE A CA 1
ATOM 689 C C . ILE A 1 87 ? 8.708 -0.745 2.590 1.00 97.81 87 ILE A C 1
ATOM 691 O O . ILE A 1 87 ? 7.688 -0.158 2.973 1.00 97.81 87 ILE A O 1
ATOM 695 N N . ASN A 1 88 ? 8.715 -2.051 2.310 1.00 97.75 88 ASN A N 1
ATOM 696 C CA . ASN A 1 88 ? 7.543 -2.909 2.429 1.00 97.75 88 ASN A CA 1
ATOM 697 C C . ASN A 1 88 ? 7.357 -3.376 3.877 1.00 97.75 88 ASN A C 1
ATOM 699 O O . ASN A 1 88 ? 6.233 -3.338 4.374 1.00 97.75 88 ASN A O 1
ATOM 703 N N . ILE A 1 89 ? 8.443 -3.705 4.588 1.00 97.31 89 ILE A N 1
ATOM 704 C CA . ILE A 1 89 ? 8.408 -4.012 6.027 1.00 97.31 89 ILE A CA 1
ATOM 705 C C . ILE A 1 89 ? 7.863 -2.822 6.826 1.00 97.31 89 ILE A C 1
ATOM 707 O O . ILE A 1 89 ? 6.897 -2.991 7.569 1.00 97.31 89 ILE A O 1
ATOM 711 N N . GLU A 1 90 ? 8.393 -1.611 6.626 1.00 98.06 90 GLU A N 1
ATOM 712 C CA . GLU A 1 90 ? 7.913 -0.412 7.332 1.00 98.06 90 GLU A CA 1
ATOM 713 C C . GLU A 1 90 ? 6.423 -0.159 7.041 1.00 98.06 90 GLU A C 1
ATOM 715 O O . GLU A 1 90 ? 5.629 0.127 7.939 1.00 98.06 90 GLU A O 1
ATOM 720 N N . GLY A 1 91 ? 6.004 -0.333 5.784 1.00 97.94 91 GLY A N 1
ATOM 721 C CA . GLY A 1 91 ? 4.605 -0.203 5.388 1.00 97.94 91 GLY A CA 1
ATOM 722 C C . GLY A 1 91 ? 3.682 -1.233 6.053 1.00 97.94 91 GLY A C 1
ATOM 723 O O . GLY A 1 91 ? 2.581 -0.886 6.489 1.00 97.94 91 GLY A O 1
ATOM 724 N N . LEU A 1 92 ? 4.126 -2.485 6.175 1.00 97.06 92 LEU A N 1
ATOM 725 C CA . LEU A 1 92 ? 3.397 -3.547 6.871 1.00 97.06 92 LEU A CA 1
ATOM 726 C C . LEU A 1 92 ? 3.250 -3.246 8.367 1.00 97.06 92 LEU A C 1
ATOM 728 O O . LEU A 1 92 ? 2.150 -3.368 8.907 1.00 97.06 92 LEU A O 1
ATOM 732 N N . GLU A 1 93 ? 4.318 -2.797 9.025 1.00 97.00 93 GLU A N 1
ATOM 733 C CA . GLU A 1 93 ? 4.298 -2.415 10.442 1.00 97.00 93 GLU A CA 1
ATOM 734 C C . GLU A 1 93 ? 3.352 -1.236 10.703 1.00 97.00 93 GLU A C 1
ATOM 736 O O . GLU A 1 93 ? 2.597 -1.232 11.683 1.00 97.00 93 GLU A O 1
ATOM 741 N N . LEU A 1 94 ? 3.340 -0.244 9.808 1.00 97.12 94 LEU A N 1
ATOM 742 C CA . LEU A 1 94 ? 2.391 0.868 9.860 1.00 97.12 94 LEU A CA 1
ATOM 743 C C . LEU A 1 94 ? 0.952 0.382 9.656 1.00 97.12 94 LEU A C 1
ATOM 745 O O . LEU A 1 94 ? 0.063 0.770 10.412 1.00 97.12 94 LEU A O 1
ATOM 749 N N . ALA A 1 95 ? 0.703 -0.493 8.677 1.00 96.38 95 ALA A N 1
ATOM 750 C CA . ALA A 1 95 ? -0.620 -1.077 8.455 1.00 96.38 95 ALA A CA 1
ATOM 751 C C . ALA A 1 95 ? -1.104 -1.894 9.663 1.00 96.38 95 ALA A C 1
ATOM 753 O O . ALA A 1 95 ? -2.294 -1.869 9.985 1.00 96.38 95 ALA A O 1
ATOM 754 N N . GLN A 1 96 ? -0.206 -2.597 10.352 1.00 94.81 96 GLN A N 1
ATOM 755 C CA . GLN A 1 96 ? -0.537 -3.338 11.565 1.00 94.81 96 GLN A CA 1
ATOM 756 C C . GLN A 1 96 ? -0.973 -2.395 12.692 1.00 94.81 96 GLN A C 1
ATOM 758 O O . GLN A 1 96 ? -2.038 -2.609 13.267 1.00 94.81 96 GLN A O 1
ATOM 763 N N . GLN A 1 97 ? -0.218 -1.322 12.943 1.00 94.75 97 GLN A N 1
ATOM 764 C CA . GLN A 1 97 ? -0.578 -0.301 13.938 1.00 94.75 97 GLN A CA 1
ATOM 765 C C . GLN A 1 97 ? -1.910 0.389 13.599 1.00 94.75 97 GLN A C 1
ATOM 767 O O . GLN A 1 97 ? -2.736 0.636 14.471 1.00 94.75 97 GLN A O 1
ATOM 772 N N . LEU A 1 98 ? -2.162 0.675 12.319 1.00 92.81 98 LEU A N 1
ATOM 773 C CA . LEU A 1 98 ? -3.410 1.297 11.861 1.00 92.81 98 LEU A CA 1
ATOM 774 C C . LEU A 1 98 ? -4.631 0.369 11.987 1.00 92.81 98 LEU A C 1
ATOM 776 O O . LEU A 1 98 ? -5.752 0.855 12.171 1.00 92.81 98 LEU A O 1
ATOM 780 N N . ASN A 1 99 ? -4.427 -0.952 11.909 1.00 91.69 99 ASN A N 1
ATOM 781 C CA . ASN A 1 99 ? -5.504 -1.944 11.998 1.00 91.69 99 ASN A CA 1
ATOM 782 C C . ASN A 1 99 ? -6.220 -1.945 13.353 1.00 91.69 99 ASN A C 1
ATOM 784 O O . ASN A 1 99 ? -7.350 -2.422 13.423 1.00 91.69 99 ASN A O 1
ATOM 788 N N . GLU A 1 100 ? -5.600 -1.401 14.403 1.00 88.38 100 GLU A N 1
ATOM 789 C CA . GLU A 1 100 ? -6.211 -1.256 15.730 1.00 88.38 100 GLU A CA 1
ATOM 790 C C . GLU A 1 100 ? -7.429 -0.319 15.710 1.00 88.38 100 GLU A C 1
ATOM 792 O O . GLU A 1 100 ? -8.404 -0.553 16.423 1.00 88.38 100 GLU A O 1
ATOM 797 N N . SER A 1 101 ? -7.402 0.715 14.860 1.00 87.44 101 SER A N 1
ATOM 798 C CA . SER A 1 101 ? -8.467 1.723 14.770 1.00 87.44 101 SER A CA 1
ATOM 799 C C . SER A 1 101 ? -9.424 1.483 13.605 1.00 87.44 101 SER A C 1
ATOM 801 O O . SER A 1 101 ? -10.610 1.803 13.693 1.00 87.44 101 SER A O 1
ATOM 803 N N . ARG A 1 102 ? -8.916 0.979 12.475 1.00 90.12 102 ARG A N 1
ATOM 804 C CA . ARG A 1 102 ? -9.704 0.774 11.257 1.00 90.12 102 ARG A CA 1
ATOM 805 C C . ARG A 1 102 ? -9.110 -0.347 10.424 1.00 90.12 102 ARG A C 1
ATOM 807 O O . ARG A 1 102 ? -7.919 -0.343 10.136 1.00 90.12 102 ARG A O 1
ATOM 814 N N . LYS A 1 103 ? -9.968 -1.258 9.956 1.00 93.75 103 LYS A N 1
ATOM 815 C CA . LYS A 1 103 ? -9.552 -2.367 9.093 1.00 93.75 103 LYS A CA 1
ATOM 816 C C . LYS A 1 103 ? -8.797 -1.840 7.872 1.00 93.75 103 LYS A C 1
ATOM 818 O O . LYS A 1 103 ? -9.370 -1.140 7.037 1.00 93.75 103 LYS A O 1
ATOM 823 N N . ILE A 1 104 ? -7.530 -2.214 7.760 1.00 95.69 104 ILE A N 1
ATOM 824 C CA . ILE A 1 104 ? -6.641 -1.768 6.688 1.00 95.69 104 ILE A CA 1
ATOM 825 C C . ILE A 1 104 ? -5.917 -2.954 6.062 1.00 95.69 104 ILE A C 1
ATOM 827 O O . ILE A 1 104 ? -5.664 -3.959 6.732 1.00 95.69 104 ILE A O 1
ATOM 831 N N . TYR A 1 105 ? -5.601 -2.833 4.776 1.00 97.38 105 TYR A N 1
ATOM 832 C CA . TYR A 1 105 ? -4.702 -3.744 4.080 1.00 97.38 105 TYR A CA 1
ATOM 833 C C . TYR A 1 105 ? -3.526 -2.979 3.488 1.00 97.38 105 TYR A C 1
ATOM 835 O O . TYR A 1 105 ? -3.706 -1.903 2.922 1.00 97.38 105 TYR A O 1
ATOM 843 N N . TYR A 1 106 ? -2.335 -3.549 3.582 1.00 98.12 106 TYR A N 1
ATOM 844 C CA . TYR A 1 106 ? -1.149 -3.045 2.917 1.00 98.12 106 TYR A CA 1
ATOM 845 C C . TYR A 1 106 ? -1.166 -3.404 1.431 1.00 98.12 106 TYR A C 1
ATOM 847 O O . TYR A 1 106 ? -1.336 -4.571 1.079 1.00 98.12 106 TYR A O 1
ATOM 855 N N . TRP A 1 107 ? -1.007 -2.417 0.553 1.00 97.38 107 TRP A N 1
ATOM 856 C CA . TRP A 1 107 ? -0.922 -2.637 -0.887 1.00 97.38 107 TRP A CA 1
ATOM 857 C C . TRP A 1 107 ? 0.475 -3.124 -1.269 1.00 97.38 107 TRP A C 1
ATOM 859 O O . TRP A 1 107 ? 1.414 -2.329 -1.331 1.00 97.38 107 TRP A O 1
ATOM 869 N N . MET A 1 108 ? 0.596 -4.414 -1.580 1.00 96.56 108 MET A N 1
ATOM 870 C CA . MET A 1 108 ? 1.830 -4.966 -2.119 1.00 96.56 108 MET A CA 1
ATOM 871 C C . MET A 1 108 ? 1.951 -4.576 -3.589 1.00 96.56 108 MET A C 1
ATOM 873 O O . MET A 1 108 ? 1.113 -4.942 -4.421 1.00 96.56 108 MET A O 1
ATOM 877 N N . PHE A 1 109 ? 2.982 -3.797 -3.911 1.00 95.75 109 PHE A N 1
ATOM 878 C CA . PHE A 1 109 ? 3.205 -3.355 -5.279 1.00 95.75 109 PHE A CA 1
ATOM 879 C C . PHE A 1 109 ? 3.451 -4.544 -6.198 1.00 95.75 109 PHE A C 1
ATOM 881 O O . PHE A 1 109 ? 4.170 -5.478 -5.857 1.00 95.75 109 PHE A O 1
ATOM 888 N N . GLN A 1 110 ? 2.866 -4.474 -7.389 1.00 94.75 110 GLN A N 1
ATOM 889 C CA . GLN A 1 110 ? 3.169 -5.358 -8.501 1.00 94.75 110 GLN A CA 1
ATOM 890 C C . GLN A 1 110 ? 3.170 -4.524 -9.775 1.00 94.75 110 GLN A C 1
ATOM 892 O O . GLN A 1 110 ? 2.307 -3.660 -9.966 1.00 94.75 110 GLN A O 1
ATOM 897 N N . ASP A 1 111 ? 4.111 -4.808 -10.667 1.00 92.81 111 ASP A N 1
ATOM 898 C CA . ASP A 1 111 ? 4.119 -4.221 -12.000 1.00 92.81 111 ASP A CA 1
ATOM 899 C C . ASP A 1 111 ? 3.100 -4.957 -12.878 1.00 92.81 111 ASP A C 1
ATOM 901 O O . ASP A 1 111 ? 3.420 -5.913 -13.579 1.00 92.81 111 ASP A O 1
ATOM 905 N N . VAL A 1 112 ? 1.841 -4.522 -12.830 1.00 89.50 112 VAL A N 1
ATOM 906 C CA . VAL A 1 112 ? 0.765 -5.138 -13.624 1.00 89.50 112 VAL A CA 1
ATOM 907 C C . VAL A 1 112 ? 0.918 -4.904 -15.130 1.00 89.50 112 VAL A C 1
ATOM 909 O O . VAL A 1 112 ? 0.250 -5.577 -15.914 1.00 89.50 112 VAL A O 1
ATOM 912 N N . SER A 1 113 ? 1.798 -3.990 -15.554 1.00 88.94 113 SER A N 1
ATOM 913 C CA . SER A 1 113 ? 2.139 -3.823 -16.971 1.00 88.94 113 SER A CA 1
ATOM 914 C C . SER A 1 113 ? 3.071 -4.930 -17.476 1.00 88.94 113 SER A C 1
ATOM 916 O O . SER A 1 113 ? 3.117 -5.208 -18.677 1.00 88.94 113 SER A O 1
ATOM 918 N N . ASP A 1 114 ? 3.760 -5.618 -16.560 1.00 89.62 114 ASP A N 1
ATOM 919 C CA . ASP A 1 114 ? 4.585 -6.777 -16.863 1.00 89.62 114 ASP A CA 1
ATOM 920 C C . ASP A 1 114 ? 3.702 -7.933 -17.343 1.00 89.62 114 ASP A C 1
ATOM 922 O O . ASP A 1 114 ? 2.845 -8.447 -16.615 1.00 89.62 114 ASP A O 1
ATOM 926 N N . LYS A 1 115 ? 3.906 -8.374 -18.587 1.00 87.31 115 LYS A N 1
ATOM 927 C CA . LYS A 1 115 ? 3.140 -9.479 -19.184 1.00 87.31 115 LYS A CA 1
ATOM 928 C C . LYS A 1 115 ? 3.311 -10.789 -18.414 1.00 87.31 115 LYS A C 1
ATOM 930 O O . LYS A 1 115 ? 2.410 -11.620 -18.462 1.00 87.31 115 LYS A O 1
ATOM 935 N N . ASN A 1 116 ? 4.408 -10.936 -17.674 1.00 88.56 116 ASN A N 1
ATOM 936 C CA . ASN A 1 116 ? 4.704 -12.120 -16.879 1.00 88.56 116 ASN A CA 1
ATOM 937 C C . ASN A 1 116 ? 4.148 -12.043 -15.451 1.00 88.56 116 ASN A C 1
ATOM 939 O O . ASN A 1 116 ? 4.280 -13.014 -14.711 1.00 88.56 116 ASN A O 1
ATOM 943 N N . TYR A 1 117 ? 3.528 -10.927 -15.042 1.00 89.00 117 TYR A N 1
ATOM 944 C CA . TYR A 1 117 ? 2.889 -10.858 -13.729 1.00 89.00 117 TYR A CA 1
ATOM 945 C C . TYR A 1 117 ? 1.732 -11.857 -13.640 1.00 89.00 117 TYR A C 1
ATOM 947 O O . TYR A 1 117 ? 0.769 -11.770 -14.414 1.00 89.00 117 TYR A O 1
ATOM 955 N N . ILE A 1 118 ? 1.836 -12.750 -12.656 1.00 87.31 118 ILE A N 1
ATOM 956 C CA . ILE A 1 118 ? 0.831 -13.732 -12.262 1.00 87.31 118 ILE A CA 1
ATOM 957 C C . ILE A 1 118 ? 0.403 -13.386 -10.838 1.00 87.31 118 ILE A C 1
ATOM 959 O O . ILE A 1 118 ? 1.226 -13.372 -9.924 1.00 87.31 118 ILE A O 1
ATOM 963 N N . LEU A 1 119 ? -0.892 -13.144 -10.647 1.00 87.69 119 LEU A N 1
ATOM 964 C CA . LEU A 1 119 ? -1.463 -12.948 -9.320 1.00 87.69 119 LEU A CA 1
ATOM 965 C C . LEU A 1 119 ? -1.230 -14.197 -8.449 1.00 87.69 119 LEU A C 1
ATOM 967 O O . LEU A 1 119 ? -1.624 -15.298 -8.858 1.00 87.69 119 LEU A O 1
ATOM 971 N N . PRO A 1 120 ? -0.640 -14.061 -7.246 1.00 89.31 120 PRO A N 1
ATOM 972 C CA . PRO A 1 120 ? -0.502 -15.187 -6.336 1.00 89.31 120 PRO A CA 1
ATOM 973 C C . PRO A 1 120 ? -1.870 -15.780 -5.974 1.00 89.31 120 PRO A C 1
ATOM 975 O O . PRO A 1 120 ? -2.795 -15.068 -5.597 1.00 89.31 120 PRO A O 1
ATOM 978 N N . LYS A 1 121 ? -2.015 -17.107 -6.060 1.00 87.94 121 LYS A N 1
ATOM 979 C CA . LYS A 1 121 ? -3.238 -17.791 -5.587 1.00 87.94 121 LYS A CA 1
ATOM 980 C C . LYS A 1 121 ? -3.320 -17.824 -4.057 1.00 87.94 121 LYS A C 1
ATOM 982 O O . LYS A 1 121 ? -4.411 -17.827 -3.490 1.00 87.94 121 LYS A O 1
ATOM 987 N N . HIS A 1 122 ? -2.157 -17.833 -3.412 1.00 94.75 122 HIS A N 1
ATOM 988 C CA . HIS A 1 122 ? -1.988 -17.878 -1.967 1.00 94.75 122 HIS A CA 1
ATOM 989 C C . HIS A 1 122 ? -1.075 -16.737 -1.520 1.00 94.75 122 HIS A C 1
ATOM 991 O O . HIS A 1 122 ? -0.200 -16.303 -2.268 1.00 9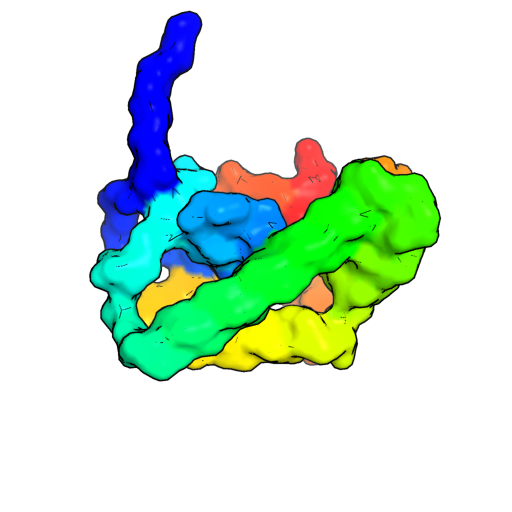4.75 122 HIS A O 1
ATOM 997 N N . CYS A 1 123 ? -1.275 -16.272 -0.293 1.00 94.50 123 CYS A N 1
ATOM 998 C CA . CYS A 1 123 ? -0.437 -15.277 0.350 1.00 94.50 123 CYS A CA 1
ATOM 999 C C . CYS A 1 123 ? 0.990 -15.824 0.530 1.00 94.50 123 CYS A C 1
ATOM 1001 O O . CYS A 1 123 ? 1.137 -16.866 1.174 1.00 94.50 123 CYS A O 1
ATOM 1003 N N . PRO A 1 124 ? 2.038 -15.128 0.060 1.00 91.50 124 PRO A N 1
ATOM 1004 C CA . PRO A 1 124 ? 3.418 -15.596 0.215 1.00 91.50 124 PRO A CA 1
ATOM 1005 C C . PRO A 1 124 ? 3.883 -15.608 1.678 1.00 91.50 124 PRO A C 1
ATOM 1007 O O . PRO A 1 124 ? 4.762 -16.384 2.035 1.00 91.50 124 PRO A O 1
ATOM 1010 N N . PHE A 1 125 ? 3.245 -14.820 2.551 1.00 92.19 125 PHE A N 1
ATOM 1011 C CA . PHE A 1 125 ? 3.603 -14.739 3.969 1.00 92.19 125 PHE A CA 1
ATOM 1012 C C . PHE A 1 125 ? 3.017 -15.860 4.843 1.00 92.19 125 PHE A C 1
ATOM 1014 O O . PHE A 1 125 ? 3.616 -16.219 5.851 1.00 92.19 125 PHE A O 1
ATOM 1021 N N . CYS A 1 126 ? 1.831 -16.392 4.517 1.00 95.31 126 CYS A N 1
ATOM 1022 C CA . CYS A 1 126 ? 1.148 -17.379 5.378 1.00 95.31 126 CYS A CA 1
ATOM 1023 C C . CYS A 1 126 ? 0.520 -18.571 4.648 1.00 95.31 126 CYS A C 1
ATOM 1025 O O . CYS A 1 126 ? -0.040 -19.450 5.297 1.00 95.31 126 CYS A O 1
ATOM 1027 N N . GLY A 1 127 ? 0.539 -18.595 3.315 1.00 96.00 127 GLY A N 1
ATOM 1028 C CA . GLY A 1 127 ? -0.066 -19.658 2.511 1.00 96.00 127 GLY A CA 1
ATOM 1029 C C . GLY A 1 127 ? -1.598 -19.636 2.418 1.00 96.00 127 GLY A C 1
ATOM 1030 O O . GLY A 1 127 ? -2.158 -20.434 1.672 1.00 96.00 127 GLY A O 1
ATOM 1031 N N . ALA A 1 128 ? -2.298 -18.733 3.114 1.00 96.50 128 ALA A N 1
ATOM 1032 C CA . ALA A 1 128 ? -3.755 -18.609 3.001 1.00 96.50 128 ALA A CA 1
ATOM 1033 C C . ALA A 1 128 ? -4.186 -18.139 1.599 1.00 96.50 128 ALA A C 1
ATOM 1035 O O . ALA A 1 128 ? -3.479 -17.363 0.958 1.00 96.50 128 ALA A O 1
ATOM 1036 N N . SER A 1 129 ? -5.361 -18.564 1.134 1.00 95.12 129 SER A N 1
ATOM 1037 C CA . SER A 1 129 ? -5.930 -18.121 -0.146 1.00 95.12 129 SER A CA 1
ATOM 1038 C C . SER A 1 129 ? -6.140 -16.604 -0.195 1.00 95.12 129 SER A C 1
ATOM 1040 O O . SER A 1 129 ? -6.557 -15.999 0.795 1.00 95.12 129 SER A O 1
ATOM 1042 N N . LEU A 1 130 ? -5.880 -15.991 -1.356 1.00 94.81 130 LEU A N 1
ATOM 1043 C CA . LEU A 1 130 ? -6.230 -14.587 -1.590 1.00 94.81 130 LEU A CA 1
ATOM 1044 C C . LEU A 1 130 ? -7.695 -14.456 -2.034 1.00 94.81 130 LEU A C 1
ATOM 1046 O O . LEU A 1 130 ? -8.113 -15.030 -3.044 1.00 94.81 130 LEU A O 1
ATOM 1050 N N . GLU A 1 131 ? -8.465 -13.656 -1.301 1.00 93.69 131 GLU A N 1
ATOM 1051 C CA . GLU A 1 131 ? -9.901 -13.457 -1.517 1.00 93.69 131 GLU A CA 1
ATOM 1052 C C . GLU A 1 131 ? -10.190 -12.131 -2.225 1.00 93.69 131 GLU A C 1
ATOM 1054 O O . GLU A 1 131 ? -9.552 -11.112 -1.962 1.00 93.69 131 GLU A O 1
ATOM 1059 N N . LEU A 1 132 ? -11.170 -12.127 -3.129 1.00 90.69 132 LEU A N 1
ATOM 1060 C CA . LEU A 1 132 ? -11.632 -10.906 -3.783 1.00 90.69 132 LEU A CA 1
ATOM 1061 C C . LEU A 1 132 ? -12.508 -10.104 -2.810 1.00 90.69 132 LEU A C 1
ATOM 1063 O O . LEU A 1 132 ? -13.478 -10.636 -2.272 1.00 90.69 132 LEU A O 1
ATOM 1067 N N . ILE A 1 133 ? -12.227 -8.812 -2.634 1.00 86.31 133 ILE A N 1
ATOM 1068 C CA . ILE A 1 133 ? -13.188 -7.906 -1.992 1.00 86.31 133 ILE A CA 1
ATOM 1069 C C . ILE A 1 133 ? -14.103 -7.350 -3.088 1.00 86.31 133 ILE A C 1
ATOM 1071 O O . ILE A 1 133 ? -13.618 -6.737 -4.033 1.00 86.31 133 ILE A O 1
ATOM 1075 N N . LEU A 1 134 ? -15.417 -7.577 -2.967 1.00 73.25 134 LEU A N 1
ATOM 1076 C CA . LEU A 1 134 ? -16.474 -7.212 -3.930 1.00 73.25 134 LEU A CA 1
ATOM 1077 C C . LEU A 1 134 ? -16.166 -5.970 -4.788 1.00 73.25 134 LEU A C 1
ATOM 1079 O O . LEU A 1 134 ? -15.946 -4.887 -4.252 1.00 73.25 134 LEU A O 1
ATOM 1083 N N . ASN A 1 135 ? -16.220 -6.134 -6.116 1.00 75.62 135 ASN A N 1
ATOM 1084 C CA . ASN A 1 135 ? -16.048 -5.085 -7.134 1.00 75.62 135 ASN A CA 1
ATOM 1085 C C . ASN A 1 135 ? -14.699 -4.340 -7.108 1.00 75.62 135 ASN A C 1
ATOM 1087 O O . ASN A 1 135 ? -14.619 -3.192 -7.548 1.00 75.62 135 ASN A O 1
ATOM 1091 N N . ASN A 1 136 ? -13.640 -4.977 -6.604 1.00 85.31 136 ASN A N 1
ATOM 1092 C CA . ASN A 1 136 ? -12.291 -4.422 -6.626 1.00 85.31 136 ASN A CA 1
ATOM 1093 C C . ASN A 1 136 ? -11.379 -5.124 -7.637 1.00 85.31 136 ASN A C 1
ATOM 1095 O O . ASN A 1 136 ? -11.541 -6.293 -7.969 1.00 85.31 136 ASN A O 1
ATOM 1099 N N . ASP A 1 137 ? -10.370 -4.378 -8.063 1.00 88.31 137 ASP A N 1
ATOM 1100 C CA . ASP A 1 137 ? -9.245 -4.749 -8.918 1.00 88.31 137 ASP A CA 1
ATOM 1101 C C . ASP A 1 137 ? -8.074 -5.340 -8.111 1.00 88.31 137 ASP A C 1
ATOM 1103 O O . ASP A 1 137 ? -6.909 -5.137 -8.441 1.00 88.31 137 ASP A O 1
ATOM 1107 N N . PHE A 1 138 ? -8.361 -6.013 -6.991 1.00 92.94 138 PHE A N 1
ATOM 1108 C CA . PHE A 1 138 ? -7.350 -6.614 -6.120 1.00 92.94 138 PHE A CA 1
ATOM 1109 C C . PHE A 1 138 ? -7.927 -7.711 -5.227 1.00 92.94 138 PHE A C 1
ATOM 1111 O O . PHE A 1 138 ? -9.122 -7.739 -4.916 1.00 92.94 138 PHE A O 1
ATOM 1118 N N . ARG A 1 139 ? -7.040 -8.585 -4.752 1.00 94.88 139 ARG A N 1
ATOM 1119 C CA . ARG A 1 139 ? -7.335 -9.629 -3.766 1.00 94.88 139 ARG A CA 1
ATOM 1120 C C . ARG A 1 139 ? -6.576 -9.398 -2.479 1.00 94.88 139 ARG A C 1
ATOM 1122 O O . ARG A 1 139 ? -5.518 -8.776 -2.486 1.00 94.88 139 ARG A O 1
ATOM 1129 N N . VAL A 1 140 ? -7.099 -9.916 -1.377 1.00 95.56 140 VAL A N 1
ATOM 1130 C CA . VAL A 1 140 ? -6.537 -9.711 -0.045 1.00 95.56 140 VAL A CA 1
ATOM 1131 C C . VAL A 1 140 ? -6.247 -11.014 0.679 1.00 95.56 140 VAL A C 1
ATOM 1133 O O . VAL A 1 140 ? -6.943 -12.012 0.522 1.00 95.56 140 VAL A O 1
ATOM 1136 N N . CYS A 1 141 ? -5.252 -10.963 1.553 1.00 96.31 141 CYS A N 1
ATOM 1137 C CA . CYS A 1 141 ? -5.043 -11.943 2.602 1.00 96.31 141 CYS A CA 1
ATOM 1138 C C . CYS A 1 141 ? -5.611 -11.389 3.913 1.00 96.31 141 CYS A C 1
ATOM 1140 O O . CYS A 1 141 ? -5.112 -10.395 4.447 1.00 96.31 141 CYS A O 1
ATOM 1142 N N . HIS A 1 142 ? -6.649 -12.024 4.458 1.00 95.19 142 HIS A N 1
ATOM 1143 C CA . HIS A 1 142 ? -7.241 -11.600 5.729 1.00 95.19 142 HIS A CA 1
ATOM 1144 C C . HIS A 1 142 ? -6.318 -11.777 6.947 1.00 95.19 142 HIS A C 1
ATOM 1146 O O . HIS A 1 142 ? -6.336 -10.871 7.791 1.00 95.19 142 HIS A O 1
ATOM 1152 N N . PRO A 1 143 ? -5.529 -12.867 7.056 1.00 95.25 143 PRO A N 1
ATOM 1153 C CA . PRO A 1 143 ? -4.541 -13.022 8.124 1.00 95.25 143 PRO A CA 1
ATOM 1154 C C . PRO A 1 143 ? -3.417 -11.981 8.077 1.00 95.25 143 PRO A C 1
ATOM 1156 O O . PRO A 1 143 ? -3.234 -11.245 9.040 1.00 95.25 143 PRO A O 1
ATOM 1159 N N . CYS A 1 144 ? -2.709 -11.865 6.948 1.00 95.44 144 CYS A N 1
ATOM 1160 C CA . CYS A 1 144 ? -1.539 -10.983 6.825 1.00 95.44 144 CYS A CA 1
ATOM 1161 C C . CYS A 1 144 ? -1.887 -9.521 6.539 1.00 95.44 144 CYS A C 1
ATOM 1163 O O . CYS A 1 144 ? -0.994 -8.686 6.512 1.00 95.44 144 CYS A O 1
ATOM 1165 N N . LYS A 1 145 ? -3.165 -9.206 6.294 1.00 96.50 145 LYS A N 1
ATOM 1166 C CA . LYS A 1 145 ? -3.629 -7.848 5.969 1.00 96.50 145 LYS A CA 1
ATOM 1167 C C . LYS A 1 145 ? -2.894 -7.241 4.769 1.00 96.50 145 LYS A C 1
ATOM 1169 O O . LYS A 1 145 ? -2.623 -6.049 4.753 1.00 96.50 145 LYS A O 1
ATOM 1174 N N . VAL A 1 146 ? -2.615 -8.041 3.744 1.00 96.94 146 VAL A N 1
ATOM 1175 C CA . VAL A 1 146 ? -1.998 -7.577 2.488 1.00 96.94 146 VAL A CA 1
ATOM 1176 C C . VAL A 1 146 ? -2.986 -7.652 1.334 1.00 96.94 146 VAL A C 1
ATOM 1178 O O . VAL A 1 146 ? -3.889 -8.489 1.350 1.00 96.94 146 VAL A O 1
ATOM 1181 N N . ALA A 1 147 ? -2.815 -6.779 0.349 1.00 96.25 147 ALA A N 1
ATOM 1182 C CA . ALA A 1 147 ? -3.588 -6.709 -0.880 1.00 96.25 147 ALA A CA 1
ATOM 1183 C C . ALA A 1 147 ? -2.653 -6.779 -2.094 1.00 96.25 147 ALA A C 1
ATOM 1185 O O . ALA A 1 147 ? -1.627 -6.106 -2.112 1.00 96.25 147 ALA A O 1
ATOM 1186 N N . TYR A 1 148 ? -3.033 -7.555 -3.108 1.00 95.12 148 TYR A N 1
ATOM 1187 C CA . TYR A 1 148 ? -2.323 -7.685 -4.382 1.00 95.12 148 TYR A CA 1
ATOM 1188 C C . TYR A 1 148 ? -3.257 -7.297 -5.532 1.00 95.12 148 TYR A C 1
ATOM 1190 O O . TYR A 1 148 ? -4.407 -7.749 -5.531 1.00 95.12 148 TYR A O 1
ATOM 1198 N N . PRO A 1 149 ? -2.802 -6.496 -6.512 1.00 92.88 149 PRO A N 1
ATOM 1199 C CA . PRO A 1 149 ? -3.625 -6.119 -7.659 1.00 92.88 149 PRO A CA 1
ATOM 1200 C C . PRO A 1 149 ? -4.042 -7.338 -8.483 1.00 92.88 149 PRO A C 1
ATOM 1202 O O . PRO A 1 149 ? -3.220 -8.182 -8.813 1.00 92.88 149 PRO A O 1
ATOM 1205 N N . ASP A 1 150 ? -5.312 -7.402 -8.860 1.00 87.75 150 ASP A N 1
ATOM 1206 C CA . ASP A 1 150 ? -5.864 -8.436 -9.727 1.00 87.75 150 ASP A CA 1
ATOM 1207 C C . ASP A 1 150 ? -5.924 -7.887 -11.157 1.00 87.75 150 ASP A C 1
ATOM 1209 O O . ASP A 1 150 ? -6.522 -6.836 -11.402 1.00 87.75 150 ASP A O 1
ATOM 1213 N N . LYS A 1 151 ? -5.287 -8.585 -12.103 1.00 69.81 151 LYS A N 1
ATOM 1214 C CA . LYS A 1 151 ? -5.442 -8.314 -13.537 1.00 69.81 151 LYS A CA 1
ATOM 1215 C C . LYS A 1 151 ? -6.793 -8.890 -13.975 1.00 69.81 151 LYS A C 1
ATOM 1217 O O . LYS A 1 151 ? -6.829 -9.971 -14.558 1.00 69.81 151 LYS A O 1
ATOM 1222 N N . ASN A 1 152 ? -7.883 -8.195 -13.665 1.00 55.38 152 ASN A N 1
ATOM 1223 C CA . ASN A 1 152 ? -9.180 -8.457 -14.296 1.00 55.38 152 ASN A CA 1
ATOM 1224 C C . ASN A 1 152 ? -9.331 -7.623 -15.568 1.00 55.38 152 ASN A C 1
ATOM 1226 O O . ASN A 1 152 ? -8.984 -6.420 -15.526 1.00 55.38 152 ASN A O 1
#

Radius of gyration: 15.24 Å; chains: 1; bounding box: 38×35×36 Å

Secondary structure (DSSP, 8-state):
------SS--S-TTS-EEE-TT-SS-SEEETTT-PBPPGGGS---HHHHHHHHHHHHHHHHHHHHHHH-SSSHHHHHHHHH-TTSHHHHHHHHHHHHHTTTS-EEEE----TTSTT----SB-TTT-PBPEEPTT-SEEEETTTTEEEE---

pLDDT: mean 90.88, std 10.7, range [36.75, 98.56]

Foldseek 3Di:
DDDDLDQEDPDDQQFEWEQQLQDPPASIAGQPSRHHYDPVPQPDDPVLVVLSVVLSVVLNVLVCCCPPNPVCNVVSQCQLQPCPHPSNVSQLVSQVRSCVGGHYAYERDDPPVPPPDDDDQADPVPRHGWDDDPPDQWTADPVSRYIYGHPD